Protein AF-A0A961HXQ8-F1 (afdb_monomer)

Sequence (82 aa):
MTHPRQARAWQRMLSGRRLDLLDPTPFDIEIEDIAHGLAFVARWNGQTFGDFAYSVAEHSLLVERLFARIAPKAPPKWRLAA

Nearest PDB structures (foldseek):
  2gz4-assembly1_C  TM=9.861E-01  e=9.356E-09  Agrobacterium fabrum str. C58

Structure (mmCIF, N/CA/C/O backbone):
data_AF-A0A961HXQ8-F1
#
_entry.id   AF-A0A961HXQ8-F1
#
loop_
_atom_site.group_PDB
_atom_site.id
_atom_site.type_symbol
_atom_site.label_atom_id
_atom_site.label_alt_id
_atom_site.label_comp_id
_atom_site.label_asym_id
_atom_site.label_entity_id
_atom_site.label_seq_id
_atom_site.pdbx_PDB_ins_code
_atom_site.Cartn_x
_atom_site.Cartn_y
_atom_site.Cartn_z
_atom_site.occupancy
_atom_site.B_iso_or_equiv
_atom_site.auth_seq_id
_atom_site.auth_comp_id
_atom_site.auth_asym_id
_atom_site.auth_atom_id
_atom_site.pdbx_PDB_model_num
ATOM 1 N N . MET A 1 1 ? 10.712 -8.704 -42.682 1.00 47.72 1 MET A N 1
ATOM 2 C CA . MET A 1 1 ? 9.462 -8.589 -41.899 1.00 47.72 1 MET A CA 1
ATOM 3 C C . MET A 1 1 ? 9.826 -8.586 -40.420 1.00 47.72 1 MET A C 1
ATOM 5 O O . MET A 1 1 ? 10.135 -9.633 -39.867 1.00 47.72 1 MET A O 1
ATOM 9 N N . THR A 1 2 ? 9.909 -7.412 -39.795 1.00 55.25 2 THR A N 1
ATOM 10 C CA . THR A 1 2 ? 10.146 -7.293 -38.348 1.00 55.25 2 THR A CA 1
ATOM 11 C C . THR A 1 2 ? 8.840 -7.582 -37.620 1.00 55.25 2 THR A C 1
ATOM 13 O O . THR A 1 2 ? 7.880 -6.834 -37.783 1.00 55.25 2 THR A O 1
ATOM 16 N N . HIS A 1 3 ? 8.782 -8.669 -36.848 1.00 57.59 3 HIS A N 1
ATOM 17 C CA . HIS A 1 3 ? 7.640 -8.922 -35.970 1.00 57.59 3 HIS A CA 1
ATOM 18 C C . HIS A 1 3 ? 7.525 -7.755 -34.975 1.00 57.59 3 HIS A C 1
ATOM 20 O O . HIS A 1 3 ? 8.538 -7.409 -34.353 1.00 57.59 3 HIS A O 1
ATOM 26 N N . PRO A 1 4 ? 6.350 -7.114 -34.827 1.00 62.53 4 PRO A N 1
ATOM 27 C CA . PRO A 1 4 ? 6.172 -6.091 -33.812 1.00 62.53 4 PRO A CA 1
ATOM 28 C C . PRO A 1 4 ? 6.450 -6.723 -32.449 1.00 62.53 4 PRO A C 1
ATOM 30 O O . PRO A 1 4 ? 5.890 -7.760 -32.094 1.00 62.53 4 PRO A O 1
ATOM 33 N N . ARG A 1 5 ? 7.377 -6.119 -31.703 1.00 69.19 5 ARG A N 1
ATOM 34 C CA . ARG A 1 5 ? 7.700 -6.547 -30.343 1.00 69.19 5 ARG A CA 1
ATOM 35 C C . ARG A 1 5 ? 6.435 -6.353 -29.511 1.00 69.19 5 ARG A C 1
ATOM 37 O O . ARG A 1 5 ? 5.952 -5.230 -29.400 1.00 69.19 5 ARG A O 1
ATOM 44 N N . GLN A 1 6 ? 5.887 -7.440 -28.983 1.00 75.50 6 GLN A N 1
ATOM 45 C CA . GLN A 1 6 ? 4.689 -7.403 -28.151 1.00 75.50 6 GLN A CA 1
ATOM 46 C C . GLN A 1 6 ? 4.923 -6.439 -26.975 1.00 75.50 6 GLN A C 1
ATOM 48 O O . GLN A 1 6 ? 5.991 -6.467 -26.353 1.00 75.50 6 GLN A O 1
ATOM 53 N N . ALA A 1 7 ? 3.971 -5.540 -26.714 1.00 87.62 7 ALA A N 1
ATOM 54 C CA . ALA A 1 7 ? 4.099 -4.570 -25.632 1.00 87.62 7 ALA A CA 1
ATOM 55 C C . ALA A 1 7 ? 4.189 -5.297 -24.282 1.00 87.62 7 ALA A C 1
ATOM 57 O O . ALA A 1 7 ? 3.527 -6.311 -24.063 1.00 87.62 7 ALA A O 1
ATOM 58 N N . ARG A 1 8 ? 5.026 -4.789 -23.372 1.00 90.31 8 ARG A N 1
ATOM 59 C CA . ARG A 1 8 ? 5.179 -5.374 -22.037 1.00 90.31 8 ARG A CA 1
ATOM 60 C C . ARG A 1 8 ? 3.867 -5.227 -21.263 1.00 90.31 8 ARG A C 1
ATOM 62 O O . ARG A 1 8 ? 3.479 -4.110 -20.944 1.00 90.31 8 ARG A O 1
ATOM 69 N N . ALA A 1 9 ? 3.257 -6.357 -20.920 1.00 92.75 9 ALA A N 1
ATOM 70 C CA . ALA A 1 9 ? 2.026 -6.448 -20.135 1.00 92.75 9 ALA A CA 1
ATOM 71 C C . ALA A 1 9 ? 2.265 -6.987 -18.711 1.00 92.75 9 ALA A C 1
ATOM 73 O O . ALA A 1 9 ? 1.352 -7.484 -18.075 1.00 92.75 9 ALA A O 1
ATOM 74 N N . TRP A 1 10 ? 3.501 -6.914 -18.210 1.00 92.25 10 TRP A N 1
ATOM 75 C CA . TRP A 1 10 ? 3.881 -7.446 -16.899 1.00 92.25 10 TRP A CA 1
ATOM 76 C C . TRP A 1 10 ? 4.892 -6.540 -16.189 1.00 92.25 10 TRP A C 1
ATOM 78 O O . TRP A 1 10 ? 5.683 -5.830 -16.827 1.00 92.25 10 TRP A O 1
ATOM 88 N N . GLN A 1 11 ? 4.910 -6.582 -14.860 1.00 93.69 11 GLN A N 1
ATOM 89 C CA . GLN A 1 11 ? 5.873 -5.886 -14.008 1.00 93.69 11 GLN A CA 1
ATOM 90 C C . GLN A 1 11 ? 6.865 -6.877 -13.397 1.00 93.69 11 GLN A C 1
ATOM 92 O O . GLN A 1 11 ? 6.459 -7.916 -12.891 1.00 93.69 11 GLN A O 1
ATOM 97 N N . ARG A 1 12 ? 8.171 -6.572 -13.445 1.00 92.75 12 ARG A N 1
ATOM 98 C CA . ARG A 1 12 ? 9.172 -7.349 -12.699 1.00 92.75 12 ARG A CA 1
ATOM 99 C C . ARG A 1 12 ? 9.229 -6.850 -11.266 1.00 92.75 12 ARG A C 1
ATOM 101 O O . ARG A 1 12 ? 9.394 -5.648 -11.072 1.00 92.75 12 ARG A O 1
ATOM 108 N N . MET A 1 13 ? 9.172 -7.767 -10.313 1.00 93.38 13 MET A N 1
ATOM 109 C CA . MET A 1 13 ? 9.360 -7.460 -8.900 1.00 93.38 13 MET A CA 1
ATOM 110 C C . MET A 1 13 ? 10.813 -7.719 -8.479 1.00 93.38 13 MET A C 1
ATOM 112 O O . MET A 1 13 ? 11.570 -8.374 -9.205 1.00 93.38 13 MET A O 1
ATOM 116 N N . LEU A 1 14 ? 11.225 -7.190 -7.325 1.00 89.62 14 LEU A N 1
ATOM 117 C CA . LEU A 1 14 ? 12.600 -7.347 -6.832 1.00 89.62 14 LEU A CA 1
ATOM 118 C C . LEU A 1 14 ? 12.895 -8.776 -6.380 1.00 89.62 14 LEU A C 1
ATOM 120 O O . LEU A 1 14 ? 14.031 -9.226 -6.512 1.00 89.62 14 LEU A O 1
ATOM 124 N N . SER A 1 15 ? 11.867 -9.513 -5.959 1.00 88.12 15 SER A N 1
ATOM 125 C CA . SER A 1 15 ? 11.923 -10.962 -5.734 1.00 88.12 15 SER A CA 1
ATOM 126 C C . SER A 1 15 ? 12.295 -11.783 -6.980 1.00 88.12 15 SER A C 1
ATOM 128 O O . SER A 1 15 ? 12.582 -12.973 -6.879 1.00 88.12 15 SER A O 1
ATOM 130 N N . GLY A 1 16 ? 12.268 -11.178 -8.174 1.00 90.00 16 GLY A N 1
ATOM 131 C CA . GLY A 1 16 ? 12.455 -11.859 -9.455 1.00 90.00 16 GLY A CA 1
ATOM 132 C C . GLY A 1 16 ? 11.154 -12.364 -10.087 1.00 90.00 16 GLY A C 1
ATOM 133 O O . GLY A 1 16 ? 11.174 -12.753 -11.260 1.00 90.00 16 GLY A O 1
ATOM 134 N N . ARG A 1 17 ? 10.022 -12.299 -9.368 1.00 90.31 17 ARG A N 1
ATOM 135 C CA . ARG A 1 17 ? 8.690 -12.622 -9.902 1.00 90.31 17 ARG A CA 1
ATOM 136 C C . ARG A 1 17 ? 8.247 -11.637 -10.980 1.00 90.31 17 ARG A C 1
ATOM 138 O O . ARG A 1 17 ? 8.796 -10.539 -11.139 1.00 90.31 17 ARG A O 1
ATOM 145 N N . ARG A 1 18 ? 7.227 -12.038 -11.734 1.00 92.81 18 ARG A N 1
ATOM 146 C CA . ARG A 1 18 ? 6.539 -11.181 -12.696 1.00 92.81 18 ARG A CA 1
ATOM 147 C C . ARG A 1 18 ? 5.067 -11.149 -12.342 1.00 92.81 18 ARG A C 1
ATOM 149 O O . ARG A 1 18 ? 4.475 -12.206 -12.225 1.00 92.81 18 ARG A O 1
ATOM 156 N N . LEU A 1 19 ? 4.517 -9.953 -12.211 1.00 93.00 19 LEU A N 1
ATOM 157 C CA . LEU A 1 19 ? 3.084 -9.742 -12.078 1.00 93.00 19 LEU A CA 1
ATOM 158 C C . LEU A 1 19 ? 2.518 -9.425 -13.460 1.00 93.00 19 LEU A C 1
ATOM 160 O O . LEU A 1 19 ? 2.921 -8.422 -14.060 1.00 93.00 19 LEU A O 1
ATOM 164 N N . ASP A 1 20 ? 1.626 -10.266 -13.974 1.00 92.00 20 ASP A N 1
ATOM 165 C CA . ASP A 1 20 ? 0.852 -9.942 -15.174 1.00 92.00 20 ASP A CA 1
ATOM 166 C C . ASP A 1 20 ? -0.135 -8.802 -14.864 1.00 92.00 20 ASP A C 1
ATOM 168 O O . ASP A 1 20 ? -0.807 -8.804 -13.834 1.00 92.00 20 ASP A O 1
ATOM 172 N N . LEU A 1 21 ? -0.173 -7.779 -15.719 1.00 91.56 21 LEU A N 1
ATOM 173 C CA . LEU A 1 21 ? -1.020 -6.597 -15.535 1.00 91.56 21 LEU A CA 1
ATOM 174 C C . LEU A 1 21 ? -2.416 -6.769 -16.149 1.00 91.56 21 LEU A C 1
ATOM 176 O O . LEU A 1 21 ? -3.310 -5.990 -15.825 1.00 91.56 21 LEU A O 1
ATOM 180 N N . LEU A 1 22 ? -2.589 -7.725 -17.063 1.00 93.56 22 LEU A N 1
ATOM 181 C CA . LEU A 1 22 ? -3.850 -8.003 -17.751 1.00 93.56 22 LEU A CA 1
ATOM 182 C C . LEU A 1 22 ? -4.600 -9.174 -17.112 1.00 93.56 22 LEU A C 1
ATOM 184 O O . LEU A 1 22 ? -5.829 -9.162 -17.114 1.00 93.56 22 LEU A O 1
ATOM 188 N N . ASP A 1 23 ? -3.873 -10.148 -16.562 1.00 92.38 23 ASP A N 1
ATOM 189 C CA . ASP A 1 23 ? -4.435 -11.332 -15.902 1.00 92.38 23 ASP A CA 1
ATOM 190 C C . ASP A 1 23 ? -3.638 -11.709 -14.631 1.00 92.38 23 ASP A C 1
ATOM 192 O O . ASP A 1 23 ? -2.904 -12.700 -14.614 1.00 92.38 23 ASP A O 1
ATOM 196 N N . PRO A 1 24 ? -3.701 -10.889 -13.561 1.00 93.50 24 PRO A N 1
ATOM 197 C CA . PRO A 1 24 ? -2.927 -11.126 -12.347 1.00 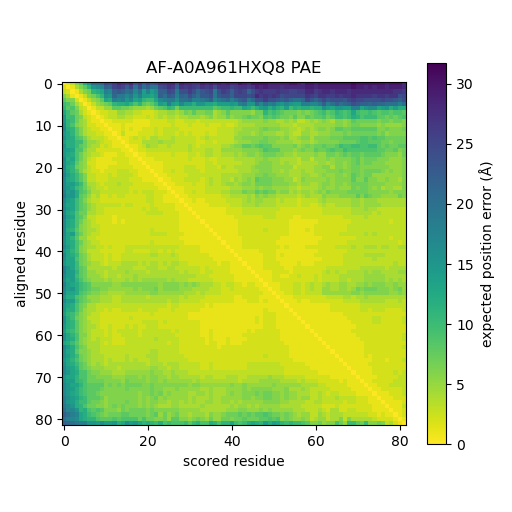93.50 24 PRO A CA 1
ATOM 198 C C . PRO A 1 24 ? -3.421 -12.370 -11.598 1.00 93.50 24 PRO A C 1
ATOM 200 O O . PRO A 1 24 ? -4.604 -12.493 -11.277 1.00 93.50 24 PRO A O 1
ATOM 203 N N . THR A 1 25 ? -2.497 -13.249 -11.207 1.00 93.19 25 THR A N 1
ATOM 204 C CA . THR A 1 25 ? -2.790 -14.372 -10.304 1.00 93.19 25 THR A CA 1
ATOM 205 C C . THR A 1 25 ? -2.345 -14.065 -8.869 1.00 93.19 25 THR A C 1
ATOM 207 O O . THR A 1 25 ? -1.298 -13.444 -8.674 1.00 93.19 25 THR A O 1
ATOM 210 N N . PRO A 1 26 ? -3.074 -14.523 -7.826 1.00 92.25 26 PRO A N 1
ATOM 211 C CA . PRO A 1 26 ? -2.645 -14.363 -6.434 1.00 92.25 26 PRO A CA 1
ATOM 212 C C . PRO A 1 26 ? -1.258 -14.947 -6.151 1.00 92.25 26 PRO A C 1
ATOM 214 O O . PRO A 1 26 ? -0.567 -14.471 -5.259 1.00 92.25 26 PRO A O 1
ATOM 217 N N . 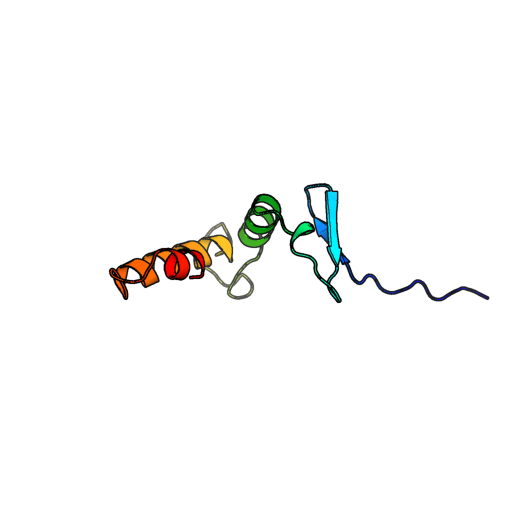PHE A 1 27 ? -0.834 -15.953 -6.923 1.00 89.62 27 PHE A N 1
ATOM 218 C CA . PHE A 1 27 ? 0.497 -16.539 -6.795 1.00 89.62 27 PHE A C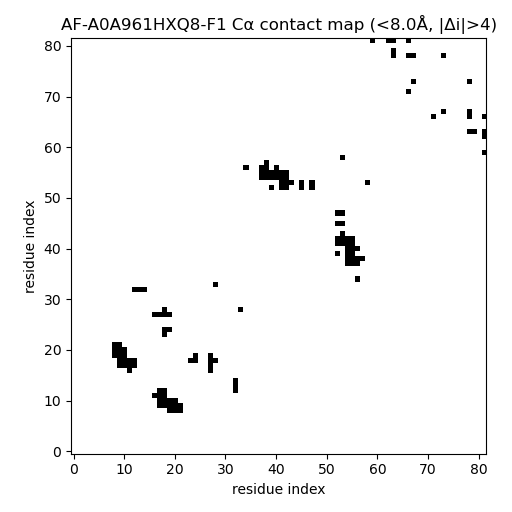A 1
ATOM 219 C C . PHE A 1 27 ? 1.618 -15.599 -7.256 1.00 89.62 27 PHE A C 1
ATOM 221 O O . PHE A 1 27 ? 2.767 -15.869 -6.942 1.00 89.62 27 PHE A O 1
ATOM 228 N N . ASP A 1 28 ? 1.340 -14.508 -7.968 1.00 88.75 28 ASP A N 1
ATOM 229 C CA . ASP A 1 28 ? 2.365 -13.532 -8.367 1.00 88.75 28 ASP A CA 1
ATOM 230 C C . ASP A 1 28 ? 2.562 -12.414 -7.330 1.00 88.75 28 ASP A C 1
ATOM 232 O O . ASP A 1 28 ? 3.421 -11.548 -7.509 1.00 88.75 28 ASP A O 1
ATOM 236 N N . ILE A 1 29 ? 1.778 -12.427 -6.248 1.00 90.81 29 ILE A N 1
ATOM 237 C CA . ILE A 1 29 ? 1.737 -11.373 -5.239 1.00 90.81 29 ILE A CA 1
ATOM 238 C C . ILE A 1 29 ? 2.484 -11.825 -3.983 1.00 90.81 29 ILE A C 1
ATOM 240 O O . ILE A 1 29 ? 2.088 -12.783 -3.328 1.00 90.81 29 ILE A O 1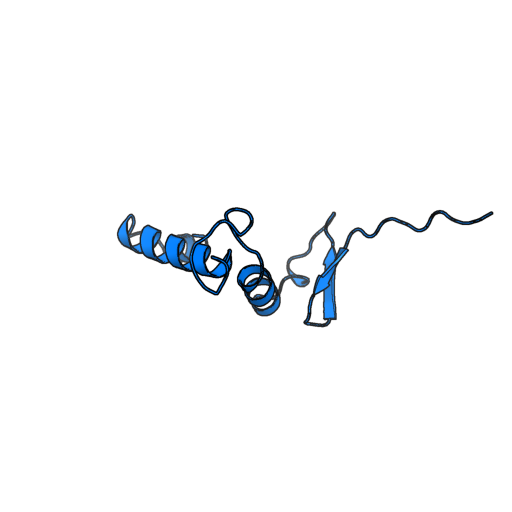
ATOM 244 N N . GLU A 1 30 ? 3.519 -11.075 -3.609 1.00 93.00 30 GLU A N 1
ATOM 245 C CA . GLU A 1 30 ? 4.257 -11.244 -2.354 1.00 93.00 30 GLU A CA 1
ATOM 246 C C . GLU A 1 30 ? 4.212 -9.939 -1.553 1.00 93.00 30 GLU A C 1
ATOM 248 O O . GLU A 1 30 ? 4.287 -8.837 -2.114 1.00 93.00 30 GLU A O 1
ATOM 253 N N . ILE A 1 31 ? 4.077 -10.045 -0.231 1.00 93.31 31 ILE A N 1
ATOM 254 C CA . ILE A 1 31 ? 3.882 -8.869 0.625 1.00 93.31 31 ILE A CA 1
ATOM 255 C C . ILE A 1 31 ? 5.138 -7.994 0.689 1.00 93.31 31 ILE A C 1
ATOM 257 O O . ILE A 1 31 ? 5.030 -6.773 0.768 1.00 93.31 31 ILE A O 1
ATOM 261 N N . GLU A 1 32 ? 6.325 -8.587 0.585 1.00 95.19 32 GLU A N 1
ATOM 262 C CA . GLU A 1 32 ? 7.609 -7.885 0.582 1.00 95.19 32 GLU A CA 1
ATOM 263 C C . GLU A 1 32 ? 7.760 -7.005 -0.662 1.00 95.19 32 GLU A C 1
ATOM 265 O O . GLU A 1 32 ? 8.222 -5.866 -0.575 1.00 95.19 32 GLU A O 1
ATOM 270 N N . ASP A 1 33 ? 7.320 -7.510 -1.814 1.00 95.06 33 ASP A N 1
ATOM 271 C CA . ASP A 1 33 ? 7.330 -6.781 -3.079 1.00 95.06 33 ASP A CA 1
ATOM 272 C C . ASP A 1 33 ? 6.338 -5.604 -3.053 1.00 95.06 33 ASP A C 1
ATOM 274 O O . ASP A 1 33 ? 6.655 -4.509 -3.530 1.00 95.06 33 ASP A O 1
ATOM 278 N N . ILE A 1 34 ? 5.160 -5.799 -2.441 1.00 95.19 34 ILE A N 1
ATOM 279 C CA . ILE A 1 34 ? 4.199 -4.718 -2.182 1.00 95.19 34 ILE A CA 1
ATOM 280 C C . ILE A 1 34 ? 4.823 -3.683 -1.248 1.00 95.19 34 ILE A C 1
ATOM 282 O O . ILE A 1 34 ? 4.852 -2.501 -1.584 1.00 95.19 34 ILE A O 1
ATOM 286 N N . ALA A 1 35 ? 5.341 -4.104 -0.093 1.00 96.12 35 ALA A N 1
ATOM 287 C CA . ALA A 1 35 ? 5.908 -3.204 0.905 1.00 96.12 35 ALA A CA 1
ATOM 288 C C . ALA A 1 35 ? 7.042 -2.357 0.316 1.00 96.12 35 ALA A C 1
ATOM 290 O O . ALA A 1 35 ? 7.067 -1.142 0.515 1.00 96.12 35 ALA A O 1
ATOM 291 N N . HIS A 1 36 ? 7.927 -2.974 -0.474 1.00 96.19 36 HIS A N 1
ATOM 292 C CA . HIS A 1 36 ? 8.992 -2.260 -1.164 1.00 96.19 36 HIS A CA 1
ATOM 293 C C . HIS A 1 36 ? 8.431 -1.238 -2.157 1.00 96.19 36 HIS A C 1
ATOM 295 O O . HIS A 1 36 ? 8.813 -0.071 -2.116 1.00 96.19 36 HIS A O 1
ATOM 301 N N . GLY A 1 37 ? 7.500 -1.641 -3.028 1.00 95.81 37 GLY A N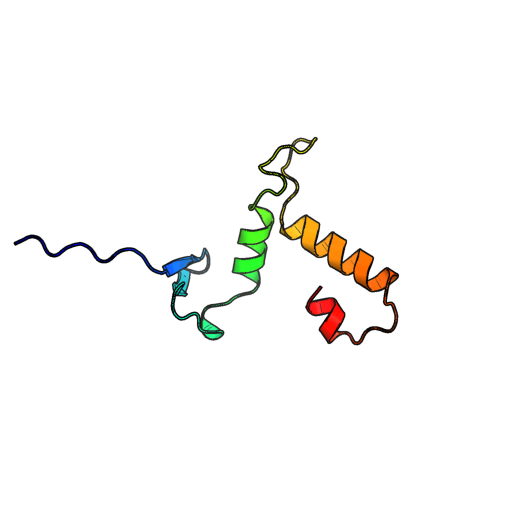 1
ATOM 302 C CA . GLY A 1 37 ? 6.880 -0.723 -3.983 1.00 95.81 37 GLY A CA 1
ATOM 303 C C . GLY A 1 37 ? 6.205 0.462 -3.288 1.00 95.81 37 GLY A C 1
ATOM 304 O O . GLY A 1 37 ? 6.499 1.617 -3.591 1.00 95.81 37 GLY A O 1
ATOM 305 N N . LEU A 1 38 ? 5.346 0.190 -2.303 1.00 97.75 38 LEU A N 1
ATOM 306 C CA . LEU A 1 38 ? 4.588 1.218 -1.589 1.00 97.75 38 LEU A CA 1
ATOM 307 C C . LEU A 1 38 ? 5.478 2.183 -0.795 1.00 97.75 38 LEU A C 1
ATOM 309 O O . LEU A 1 38 ? 5.107 3.350 -0.657 1.00 97.75 38 LEU A O 1
ATOM 313 N N . ALA A 1 39 ? 6.636 1.735 -0.302 1.00 97.81 39 ALA A N 1
ATOM 314 C CA . ALA A 1 39 ? 7.592 2.586 0.406 1.00 97.81 39 ALA A CA 1
ATOM 315 C C . ALA A 1 39 ? 8.242 3.648 -0.501 1.00 97.81 39 ALA A C 1
ATOM 317 O O . ALA A 1 39 ? 8.636 4.703 -0.008 1.00 97.81 39 ALA A O 1
ATOM 318 N N . PHE A 1 40 ? 8.314 3.404 -1.816 1.00 96.50 40 PHE A N 1
ATOM 319 C CA . PHE A 1 40 ? 8.953 4.308 -2.783 1.00 96.50 40 PHE A CA 1
ATOM 320 C C . PHE A 1 40 ? 7.980 5.022 -3.731 1.00 96.50 40 PHE A C 1
ATOM 322 O O . PHE A 1 40 ? 8.395 5.904 -4.484 1.00 96.50 40 PHE A O 1
ATOM 329 N N . VAL A 1 41 ? 6.682 4.708 -3.692 1.00 97.81 41 VAL A N 1
ATOM 330 C CA . VAL A 1 41 ? 5.668 5.480 -4.426 1.00 97.81 41 VAL A CA 1
ATOM 331 C C . VAL A 1 41 ? 5.290 6.716 -3.614 1.00 97.81 41 VAL A C 1
ATOM 333 O O . VAL A 1 41 ? 4.645 6.619 -2.570 1.00 97.81 41 VAL A O 1
ATOM 336 N N . ALA A 1 42 ? 5.673 7.890 -4.112 1.00 98.25 42 ALA A N 1
ATOM 337 C CA . ALA A 1 42 ? 5.323 9.170 -3.510 1.00 98.25 42 ALA A CA 1
ATOM 338 C C . ALA A 1 42 ? 3.838 9.508 -3.713 1.00 98.25 42 ALA A C 1
ATOM 340 O O . ALA A 1 42 ? 3.289 9.372 -4.808 1.00 98.25 42 ALA A O 1
ATOM 341 N N . ARG A 1 43 ? 3.195 10.027 -2.667 1.00 98.19 43 ARG A N 1
ATOM 342 C CA . ARG A 1 43 ? 1.881 10.672 -2.755 1.00 98.19 43 ARG A CA 1
ATOM 343 C C . ARG A 1 43 ? 2.023 12.162 -3.045 1.00 98.19 43 ARG A C 1
ATOM 345 O O . ARG A 1 43 ? 3.115 12.722 -2.983 1.00 98.19 43 ARG A O 1
ATOM 352 N N . TRP A 1 44 ? 0.899 12.800 -3.384 1.00 97.75 44 TRP A N 1
ATO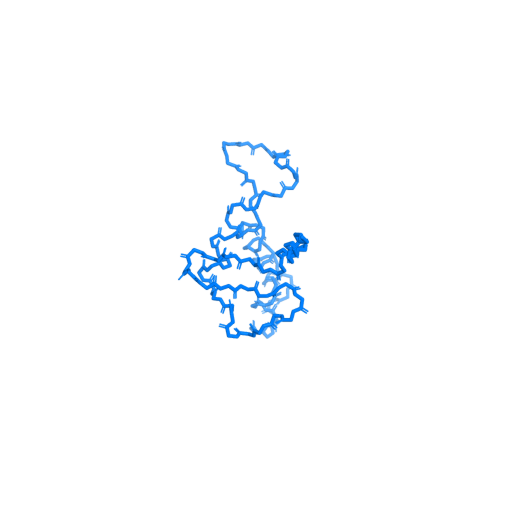M 353 C CA . TRP A 1 44 ? 0.823 14.239 -3.681 1.00 97.75 44 TRP A CA 1
ATOM 354 C C . TRP A 1 44 ? 1.811 14.696 -4.764 1.00 97.75 44 TRP A C 1
ATOM 356 O O . TRP A 1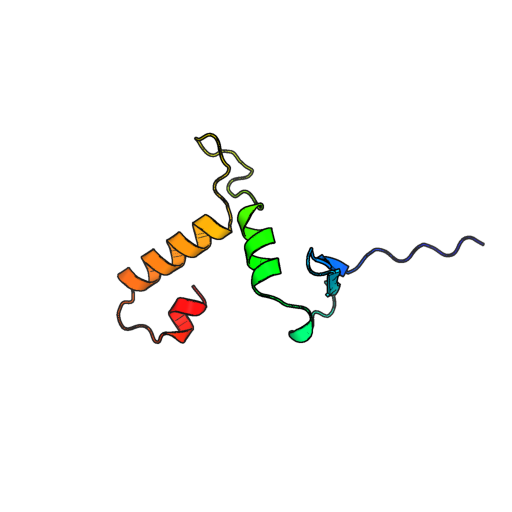 44 ? 2.253 15.839 -4.764 1.00 97.75 44 TRP A O 1
ATOM 366 N N . ASN A 1 45 ? 2.186 13.790 -5.676 1.00 96.38 45 ASN A N 1
ATOM 367 C CA . ASN A 1 45 ? 3.228 14.009 -6.683 1.00 96.38 45 ASN A CA 1
ATOM 368 C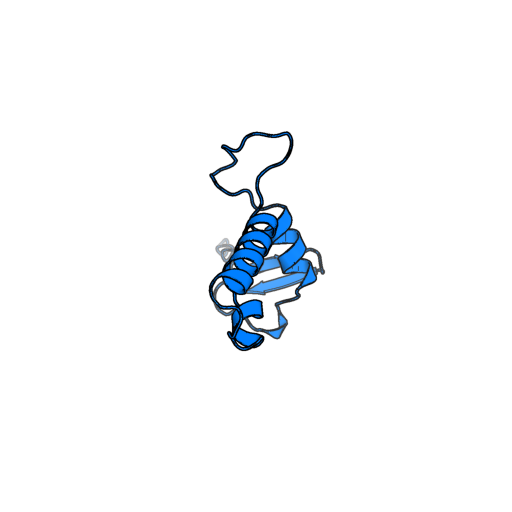 C . ASN A 1 45 ? 4.550 14.539 -6.087 1.00 96.38 45 ASN A C 1
ATOM 370 O O . ASN A 1 45 ? 5.250 15.314 -6.733 1.00 96.38 45 ASN A O 1
ATOM 374 N N . GLY A 1 46 ? 4.868 14.165 -4.842 1.00 96.62 46 GLY A N 1
ATOM 375 C CA . GLY A 1 46 ? 6.062 14.628 -4.132 1.00 96.62 46 GLY A CA 1
ATOM 376 C C . GLY A 1 46 ? 5.986 16.062 -3.600 1.00 96.62 46 GLY A C 1
ATOM 377 O O . GLY A 1 46 ? 6.974 16.549 -3.064 1.00 96.62 46 GLY A O 1
ATOM 378 N N . GLN A 1 47 ? 4.840 16.745 -3.698 1.00 97.88 47 GLN A N 1
ATOM 379 C CA . GLN A 1 47 ? 4.639 18.090 -3.141 1.00 97.88 47 GLN A CA 1
ATOM 380 C C . GLN A 1 47 ? 4.363 18.029 -1.633 1.00 97.88 47 GLN A C 1
ATOM 382 O O . GLN A 1 47 ? 3.339 18.496 -1.136 1.00 97.88 47 GLN A O 1
ATOM 387 N N . THR A 1 48 ? 5.274 17.398 -0.902 1.00 97.06 48 THR A N 1
ATOM 388 C CA . THR A 1 48 ? 5.226 17.252 0.552 1.00 97.06 48 THR A CA 1
ATOM 389 C C . THR A 1 48 ? 6.440 17.916 1.179 1.00 97.06 48 THR A C 1
ATOM 391 O O . THR A 1 48 ? 7.512 17.954 0.583 1.00 97.06 48 THR A O 1
ATOM 394 N N . PHE A 1 49 ? 6.273 18.444 2.387 1.00 97.12 49 PHE A N 1
ATOM 395 C CA . PHE A 1 49 ? 7.379 19.008 3.152 1.00 97.12 49 PHE A CA 1
ATOM 396 C C . PHE A 1 49 ? 8.215 17.897 3.804 1.00 97.12 49 PHE A C 1
ATOM 398 O O . PHE A 1 49 ? 7.644 16.953 4.349 1.00 97.12 49 PHE A O 1
ATOM 405 N N . GLY A 1 50 ? 9.542 18.051 3.806 1.00 95.94 50 GLY A N 1
ATOM 406 C CA . GLY A 1 50 ? 10.494 17.137 4.446 1.00 95.94 50 GLY A CA 1
ATOM 407 C C . GLY A 1 50 ? 11.506 16.533 3.470 1.00 95.94 50 GLY A C 1
ATOM 408 O O . GLY A 1 50 ? 11.369 16.660 2.256 1.00 95.94 50 GLY A O 1
ATOM 409 N N . ASP A 1 51 ? 12.521 15.867 4.021 1.00 96.62 51 ASP A N 1
ATOM 410 C CA . ASP A 1 51 ? 13.626 15.278 3.244 1.00 96.62 51 ASP A CA 1
ATOM 411 C C . ASP A 1 51 ? 13.215 14.014 2.469 1.00 96.62 51 ASP A C 1
ATOM 413 O O . ASP A 1 51 ? 13.884 13.608 1.518 1.00 96.62 51 ASP A O 1
ATOM 417 N N . PHE A 1 52 ? 12.105 13.388 2.867 1.00 96.25 52 PHE A N 1
ATOM 418 C CA . PHE A 1 52 ? 11.584 12.157 2.280 1.00 96.25 52 PHE A CA 1
ATOM 419 C C . PHE A 1 52 ? 10.150 12.356 1.792 1.00 96.25 52 PHE A C 1
ATOM 421 O O . PHE A 1 52 ? 9.369 13.103 2.382 1.00 96.25 52 PHE A O 1
ATOM 428 N N . ALA A 1 53 ? 9.789 11.662 0.713 1.00 97.38 53 ALA A N 1
ATOM 429 C CA . ALA A 1 53 ? 8.434 11.705 0.184 1.00 97.38 53 ALA A CA 1
ATOM 430 C C . ALA A 1 53 ? 7.440 11.036 1.144 1.00 97.38 53 ALA A C 1
ATOM 432 O O . ALA A 1 53 ? 7.708 9.952 1.663 1.00 97.38 53 ALA A O 1
ATOM 433 N N . TYR A 1 54 ? 6.250 11.626 1.288 1.00 98.19 54 TYR A N 1
ATOM 434 C CA . TYR A 1 54 ? 5.127 10.952 1.941 1.00 98.19 54 TYR A CA 1
ATOM 435 C C . TYR A 1 54 ? 4.676 9.766 1.079 1.00 98.19 54 TYR A C 1
ATOM 437 O O . TYR A 1 54 ? 4.064 9.948 0.021 1.00 98.19 54 TYR A O 1
ATOM 445 N N . SER A 1 55 ? 5.032 8.553 1.491 1.00 98.50 55 SER A N 1
ATOM 446 C CA . SER A 1 55 ? 4.864 7.348 0.672 1.00 98.50 55 SER A CA 1
ATOM 447 C C . SER A 1 55 ? 3.447 6.771 0.748 1.00 98.50 55 SER A C 1
ATOM 449 O O . SER A 1 55 ? 2.667 7.067 1.660 1.00 98.50 55 SER A O 1
ATOM 451 N N . VAL A 1 56 ? 3.090 5.908 -0.207 1.00 98.44 56 VAL A N 1
ATOM 452 C CA . VAL A 1 56 ? 1.841 5.136 -0.117 1.00 98.44 56 VAL A CA 1
ATOM 453 C C . VAL A 1 56 ? 1.870 4.194 1.091 1.00 98.44 56 VAL A C 1
ATOM 455 O O . VAL A 1 56 ? 0.846 4.063 1.753 1.00 98.44 56 VAL A O 1
ATOM 458 N N . ALA A 1 57 ? 3.025 3.619 1.446 1.00 98.00 57 ALA A N 1
ATOM 459 C CA . ALA A 1 57 ? 3.157 2.782 2.641 1.00 98.00 57 ALA A CA 1
ATOM 460 C C . ALA A 1 57 ? 2.850 3.558 3.933 1.00 98.00 57 ALA A C 1
ATOM 462 O O . ALA A 1 57 ? 2.067 3.101 4.768 1.00 98.00 57 ALA A O 1
ATOM 463 N N . GLU A 1 58 ? 3.423 4.755 4.087 1.00 98.00 58 GLU A N 1
ATOM 464 C CA . GLU A 1 58 ? 3.164 5.608 5.251 1.00 98.00 58 GLU A CA 1
ATOM 465 C C . GLU A 1 58 ? 1.683 5.998 5.342 1.00 98.00 58 GLU A C 1
ATOM 467 O O . GLU A 1 58 ? 1.083 5.993 6.422 1.00 98.00 58 GLU A O 1
ATOM 472 N N . HIS A 1 59 ? 1.069 6.278 4.192 1.00 97.81 59 HIS A N 1
ATOM 473 C CA . HIS A 1 59 ? -0.359 6.524 4.101 1.00 97.81 59 HIS A CA 1
ATOM 474 C C . HIS A 1 59 ? -1.202 5.328 4.538 1.00 97.81 59 HIS A C 1
ATOM 476 O O . HIS A 1 59 ? -2.084 5.518 5.371 1.00 97.81 59 HIS A O 1
ATOM 482 N N . SER A 1 60 ? -0.924 4.117 4.055 1.00 97.38 60 SER A N 1
ATOM 483 C CA . SER A 1 60 ? -1.659 2.911 4.462 1.00 97.38 60 SER A CA 1
ATOM 484 C C . SER A 1 60 ? -1.594 2.689 5.977 1.00 97.38 60 SER A C 1
ATOM 486 O O . SER A 1 60 ? -2.618 2.463 6.615 1.00 97.38 60 SER A O 1
ATOM 488 N N . LEU A 1 61 ? -0.425 2.884 6.599 1.00 96.75 61 LEU A N 1
ATOM 489 C CA . LEU A 1 61 ? -0.287 2.808 8.061 1.00 96.75 61 LEU A CA 1
ATOM 490 C C . LEU A 1 61 ? -1.064 3.908 8.798 1.00 96.75 61 LEU A C 1
ATOM 492 O O . LEU A 1 61 ? -1.484 3.729 9.942 1.00 96.75 61 LEU A O 1
ATOM 496 N N . LEU A 1 62 ? -1.209 5.095 8.206 1.00 97.50 62 LEU A N 1
ATOM 497 C CA . LEU A 1 62 ? -2.064 6.137 8.770 1.00 97.50 62 LEU A CA 1
ATOM 498 C C . LEU A 1 62 ? -3.546 5.759 8.655 1.00 97.50 62 LEU A C 1
ATOM 500 O O . LEU A 1 62 ? -4.278 5.946 9.627 1.00 97.50 62 LEU A O 1
ATOM 504 N N . VAL A 1 63 ? -3.976 5.221 7.511 1.00 97.38 63 VAL A N 1
ATOM 505 C CA . VAL A 1 63 ? -5.365 4.798 7.292 1.00 97.38 63 VAL A CA 1
ATOM 506 C C . VAL A 1 63 ? -5.749 3.679 8.253 1.00 97.38 63 VAL A C 1
ATOM 508 O O . VAL A 1 63 ? -6.751 3.838 8.946 1.00 97.38 63 VAL A O 1
ATOM 511 N N . GLU A 1 64 ? -4.933 2.632 8.402 1.00 96.56 64 GLU A N 1
ATOM 512 C CA . GLU A 1 64 ? -5.179 1.551 9.369 1.00 96.56 64 GLU A CA 1
ATOM 513 C C . GLU A 1 64 ? -5.356 2.109 10.792 1.00 96.56 64 GLU A C 1
ATOM 515 O O . GLU A 1 64 ? -6.367 1.844 11.451 1.00 96.56 64 GLU A O 1
ATOM 520 N N . ARG A 1 65 ? -4.443 2.988 11.235 1.00 96.88 65 ARG A N 1
ATOM 521 C CA . ARG A 1 65 ? -4.509 3.613 12.569 1.00 96.88 65 ARG A CA 1
ATOM 522 C C . ARG A 1 65 ? -5.755 4.471 12.760 1.00 96.88 65 ARG A C 1
ATOM 524 O O . ARG A 1 65 ? -6.293 4.538 13.867 1.00 96.88 65 ARG A O 1
ATOM 531 N N . LEU A 1 66 ? -6.193 5.188 11.727 1.00 97.19 66 LEU A N 1
ATOM 532 C CA . LEU A 1 66 ? -7.424 5.979 11.775 1.00 97.19 66 LEU A CA 1
ATOM 533 C C . LEU A 1 66 ? -8.653 5.070 11.786 1.00 97.19 66 LEU A C 1
ATOM 535 O O . LEU A 1 66 ? -9.541 5.269 12.612 1.00 97.19 66 LEU A O 1
ATOM 539 N N . PHE A 1 67 ? -8.676 4.038 10.945 1.00 97.06 67 PHE A N 1
ATOM 540 C CA . PHE A 1 67 ? -9.750 3.056 10.887 1.00 97.06 67 PHE A CA 1
ATOM 541 C C . PHE A 1 67 ? -9.939 2.351 12.234 1.00 97.06 67 PHE A C 1
ATOM 543 O O . PHE A 1 67 ? -11.058 2.291 12.741 1.00 97.06 67 PHE A O 1
ATOM 550 N N . ALA A 1 68 ? -8.852 1.912 12.875 1.00 95.81 68 ALA A N 1
ATOM 551 C CA . ALA A 1 68 ? -8.890 1.291 14.196 1.00 95.81 68 ALA A CA 1
ATOM 552 C C . ALA A 1 68 ? -9.484 2.213 15.280 1.00 95.81 68 ALA A C 1
ATOM 554 O O . ALA A 1 68 ? -10.121 1.730 16.217 1.00 95.81 68 ALA A O 1
ATOM 555 N N . ARG A 1 69 ? -9.315 3.538 15.150 1.00 96.62 69 ARG A N 1
ATOM 556 C CA . ARG A 1 69 ? -9.911 4.530 16.063 1.00 96.62 69 ARG A CA 1
ATOM 557 C C . ARG A 1 69 ? -11.373 4.828 15.747 1.00 96.62 69 ARG A C 1
ATOM 559 O O . ARG A 1 69 ? -12.165 4.982 16.670 1.00 96.62 69 ARG A O 1
ATOM 566 N N . ILE A 1 70 ? -11.725 4.920 14.467 1.00 97.56 70 ILE A N 1
ATOM 567 C CA . ILE A 1 70 ? -13.086 5.231 14.009 1.00 97.56 70 ILE A CA 1
ATOM 568 C C . ILE A 1 70 ? -14.021 4.039 14.246 1.00 97.56 70 ILE A C 1
ATOM 570 O O . ILE A 1 70 ? -15.155 4.210 14.690 1.00 97.56 70 ILE A O 1
ATOM 574 N N . ALA A 1 71 ? -13.541 2.823 13.985 1.00 96.81 71 ALA A N 1
ATOM 575 C CA . ALA A 1 71 ? -14.309 1.588 14.071 1.00 96.81 71 ALA A CA 1
ATOM 576 C C . ALA A 1 71 ? -13.609 0.551 14.975 1.00 96.81 71 ALA A C 1
ATOM 578 O O . ALA A 1 71 ? -13.226 -0.526 14.513 1.00 96.81 71 ALA A O 1
ATOM 579 N N . PRO A 1 72 ? -13.484 0.803 16.294 1.00 95.56 72 PRO A N 1
ATOM 580 C C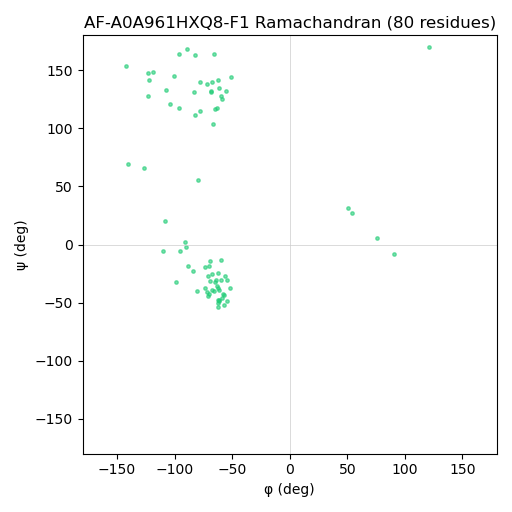A . PRO A 1 72 ? -12.716 -0.061 17.202 1.00 95.56 72 PRO A CA 1
ATOM 581 C C . PRO A 1 72 ? -13.268 -1.492 17.303 1.00 95.56 72 PRO A C 1
ATOM 583 O O . PRO A 1 72 ? -12.534 -2.436 17.597 1.00 95.56 72 PRO A O 1
ATOM 586 N N . LYS A 1 73 ? -14.565 -1.670 17.024 1.00 96.94 73 LYS A N 1
ATOM 587 C CA . LYS A 1 73 ? -15.251 -2.971 17.025 1.00 96.94 73 LYS A CA 1
ATOM 588 C C . LYS A 1 73 ? -15.252 -3.665 15.659 1.00 96.94 73 LYS A C 1
ATOM 590 O O . LYS A 1 73 ? -15.845 -4.734 15.535 1.00 96.94 73 LYS A O 1
ATOM 595 N N . ALA A 1 74 ? -14.624 -3.081 14.637 1.00 95.31 74 ALA A N 1
ATOM 596 C CA . ALA A 1 74 ? -14.536 -3.716 13.331 1.00 95.31 74 ALA A CA 1
ATOM 597 C C . ALA A 1 74 ? -13.782 -5.057 13.436 1.00 95.31 74 ALA A C 1
ATOM 599 O O . ALA A 1 74 ? -12.720 -5.113 14.075 1.00 95.31 74 ALA A O 1
ATOM 600 N N . PRO A 1 75 ? -14.301 -6.126 12.800 1.00 95.00 75 PRO A N 1
ATOM 601 C CA . PRO A 1 75 ? -13.593 -7.392 12.667 1.00 95.00 75 PRO A CA 1
ATOM 602 C C . PRO A 1 75 ? -12.171 -7.204 12.106 1.00 95.00 75 PRO A C 1
ATOM 604 O O . PRO A 1 75 ? -11.999 -6.379 11.206 1.00 95.00 75 PRO A O 1
ATOM 607 N N . PRO A 1 76 ? -11.170 -7.995 12.544 1.00 90.69 76 PRO A N 1
ATOM 608 C CA . PRO A 1 76 ? -9.778 -7.845 12.105 1.00 90.69 76 PRO A CA 1
ATOM 609 C C . PRO A 1 76 ? -9.594 -7.817 10.585 1.00 90.69 76 PRO A C 1
ATOM 611 O O . PRO A 1 76 ? -8.828 -7.003 10.083 1.00 90.69 76 PRO A O 1
ATOM 614 N N . LYS A 1 77 ? -10.366 -8.620 9.840 1.00 93.56 77 LYS A N 1
ATOM 615 C CA . LYS A 1 77 ? -10.334 -8.639 8.367 1.00 93.56 77 LYS A CA 1
ATOM 616 C C . LYS A 1 77 ? -10.559 -7.266 7.721 1.00 93.56 77 LYS A C 1
ATOM 618 O O . LYS A 1 77 ? -10.019 -7.012 6.657 1.00 93.56 77 LYS A O 1
ATOM 623 N N . TRP A 1 78 ? -11.333 -6.389 8.362 1.00 92.25 78 TRP A N 1
ATOM 624 C CA . TRP A 1 78 ? -11.588 -5.040 7.858 1.00 92.25 78 TRP A CA 1
ATOM 625 C C . TRP A 1 78 ? -10.492 -4.049 8.239 1.00 92.25 78 TRP A C 1
ATOM 627 O O . TRP A 1 78 ? -10.317 -3.071 7.531 1.00 92.25 78 TRP A O 1
ATOM 637 N N . ARG A 1 79 ? -9.724 -4.315 9.305 1.00 86.50 79 ARG A N 1
ATOM 638 C CA . ARG A 1 79 ? -8.513 -3.538 9.614 1.00 86.50 79 ARG A CA 1
ATOM 639 C C . ARG A 1 79 ? -7.375 -3.886 8.662 1.00 86.50 79 ARG A C 1
ATOM 641 O O . ARG A 1 79 ? -6.652 -3.004 8.242 1.00 86.50 79 ARG A O 1
ATOM 648 N N . LEU A 1 80 ? -7.256 -5.163 8.295 1.00 85.06 80 LEU A N 1
ATOM 649 C CA . LEU A 1 80 ? -6.248 -5.641 7.339 1.00 85.06 80 LEU A CA 1
ATOM 650 C C . LEU A 1 80 ? -6.514 -5.188 5.895 1.00 85.06 80 LEU A C 1
ATOM 652 O O . LEU A 1 80 ? -5.616 -5.255 5.066 1.00 85.06 80 LEU A O 1
ATOM 656 N N . ALA A 1 81 ? -7.745 -4.775 5.594 1.00 83.75 81 ALA A N 1
ATOM 657 C CA . ALA A 1 81 ? -8.139 -4.243 4.292 1.00 83.75 81 ALA A CA 1
ATOM 658 C C . ALA A 1 81 ? -8.093 -2.705 4.223 1.00 83.75 81 ALA A C 1
ATOM 660 O O . ALA A 1 81 ? -8.384 -2.154 3.161 1.00 83.75 81 ALA A O 1
ATOM 661 N N . ALA A 1 82 ? -7.825 -2.037 5.351 1.00 61.12 82 ALA A N 1
ATOM 662 C CA . ALA A 1 82 ? -7.826 -0.581 5.478 1.00 61.12 82 ALA A CA 1
ATOM 663 C C . ALA A 1 82 ? -6.492 0.038 5.045 1.00 61.12 82 ALA A C 1
ATOM 665 O O . ALA A 1 82 ? -5.436 -0.602 5.241 1.00 61.12 82 ALA A O 1
#

Radius of gyration: 17.51 Å; Cα contacts (8 Å, |Δi|>4): 68; chains: 1; bounding box: 29×36×59 Å

Mean predicted aligned error: 5.28 Å

Solvent-accessible surface area (backbone atoms only — not comparable to full-atom values): 5104 Å² total; per-residue (Å²): 136,82,76,79,77,78,78,86,56,58,45,78,44,88,88,70,47,58,35,43,73,85,71,67,54,76,88,50,65,52,70,67,52,49,52,55,52,28,58,70,38,53,41,76,87,51,77,55,86,69,100,58,63,56,18,47,40,60,47,41,58,50,43,28,59,48,46,51,67,77,42,70,82,58,58,67,76,59,52,76,72,68

pLDDT: mean 91.65, std 10.14, range [47.72, 98.5]

Foldseek 3Di:
DDDPDPDDQWDQFPVRAIAGNVDGDPVSDDVVSVLVVQLQAAPPNQPDDDPDGPGNNVVLVVVLVVCCVVCVPDDVVVSVVD

Secondary structure (DSSP, 8-state):
--PPPPPP-EEE-TTS-EEESSS--GGG--HHHHHHHHHH-BSGGG--SSSS--BHHHHHHHHHHHHHHH-TTS-HHHHTT-